Protein AF-A0A7S1RFJ1-F1 (afdb_monomer_lite)

pLDDT: mean 90.8, std 10.5, range [35.91, 98.56]

Sequence (143 aa):
ENPVRSWRAVVETLMAVDGFGGTGFSAKEVVLDLLLTPLMAGCTDLDTWCPVGPGACRGLNRLRGRPLQAVPAFHQLLSELREVFHMRREHYPEFLAEETPLGLHDVQFQLCEFDKYLRGKHGQGRLRRFVPFDASEPARREL

Organism: Alexandrium catenella (NCBI:txid2925)

Structure (mmCIF, N/CA/C/O backbone):
data_AF-A0A7S1RFJ1-F1
#
_entry.id   AF-A0A7S1RFJ1-F1
#
loop_
_atom_site.group_PDB
_atom_site.id
_atom_site.type_symbol
_atom_site.label_atom_id
_atom_site.label_alt_id
_atom_site.label_comp_id
_atom_site.label_asym_id
_atom_site.label_entity_id
_atom_site.label_seq_id
_atom_site.pdbx_PDB_ins_code
_atom_site.Cartn_x
_atom_site.Cartn_y
_atom_site.Cartn_z
_atom_site.occupancy
_atom_site.B_iso_or_equiv
_atom_site.auth_seq_id
_atom_site.auth_comp_id
_atom_site.auth_asym_id
_atom_site.auth_atom_id
_atom_site.pdbx_PDB_model_num
ATOM 1 N N . GLU A 1 1 ? -17.329 4.238 23.135 1.00 54.53 1 GLU A N 1
ATOM 2 C CA . GLU A 1 1 ? -16.370 3.261 22.575 1.00 54.53 1 GLU A CA 1
ATOM 3 C C . GLU A 1 1 ? -16.395 3.370 21.059 1.00 54.53 1 GLU A C 1
ATOM 5 O O . GLU A 1 1 ? -17.471 3.601 20.521 1.00 54.53 1 GLU A O 1
ATOM 10 N N . ASN A 1 2 ? -15.248 3.276 20.382 1.00 60.34 2 ASN A N 1
ATOM 11 C CA . ASN A 1 2 ? -15.224 3.246 18.920 1.00 60.34 2 ASN A CA 1
ATOM 12 C C . ASN A 1 2 ? -15.480 1.796 18.448 1.00 60.34 2 ASN A C 1
ATOM 14 O O . ASN A 1 2 ? -14.665 0.922 18.759 1.00 60.34 2 ASN A O 1
ATOM 18 N N . PRO A 1 3 ? -16.600 1.515 17.753 1.00 66.69 3 PRO A N 1
ATOM 19 C CA . PRO A 1 3 ? -16.977 0.155 17.376 1.00 66.69 3 PRO A CA 1
ATOM 20 C C . PRO A 1 3 ? -16.138 -0.416 16.224 1.00 66.69 3 PRO A C 1
ATOM 22 O O . PRO A 1 3 ? -16.134 -1.630 16.020 1.00 66.69 3 PRO A O 1
ATOM 25 N N . VAL A 1 4 ? -15.423 0.420 15.465 1.00 80.88 4 VAL A N 1
ATOM 26 C CA . VAL A 1 4 ? -14.680 -0.035 14.289 1.00 80.88 4 VAL A CA 1
ATOM 27 C C . VAL A 1 4 ? -13.309 -0.566 14.699 1.00 80.88 4 VAL A C 1
ATOM 29 O O . VAL A 1 4 ? -12.441 0.172 15.164 1.00 80.88 4 VAL A O 1
ATOM 32 N N . ARG A 1 5 ? -13.121 -1.877 14.525 1.00 87.88 5 ARG A N 1
ATOM 33 C CA . ARG A 1 5 ? -11.884 -2.598 14.881 1.00 87.88 5 ARG A CA 1
ATOM 34 C C . ARG A 1 5 ? -11.091 -3.115 13.684 1.00 87.88 5 ARG A C 1
ATOM 36 O O . ARG A 1 5 ? -9.917 -3.453 13.847 1.00 87.88 5 ARG A O 1
ATOM 43 N N . SER A 1 6 ? -11.731 -3.188 12.518 1.00 94.56 6 SER A N 1
ATOM 44 C CA . SER A 1 6 ? -11.147 -3.753 11.304 1.00 94.56 6 SER A CA 1
ATOM 45 C C . SER A 1 6 ? -11.282 -2.793 10.131 1.00 94.56 6 SER A C 1
ATOM 47 O O . SER A 1 6 ? -12.378 -2.548 9.630 1.00 94.56 6 SER A O 1
ATOM 49 N N . TRP A 1 7 ? -10.138 -2.308 9.671 1.00 95.50 7 TRP A N 1
ATOM 50 C CA . TRP A 1 7 ? -9.941 -1.637 8.399 1.00 95.50 7 TRP A CA 1
ATOM 51 C C . TRP A 1 7 ? -10.482 -2.477 7.242 1.00 95.50 7 TRP A C 1
ATOM 53 O O . TRP A 1 7 ? -11.278 -1.996 6.433 1.00 95.50 7 TRP A O 1
ATOM 63 N N . ARG A 1 8 ? -10.092 -3.756 7.193 1.00 96.19 8 ARG A N 1
ATOM 64 C CA . ARG A 1 8 ? -10.482 -4.668 6.118 1.00 96.19 8 ARG A CA 1
ATOM 65 C C . ARG A 1 8 ? -11.997 -4.776 6.002 1.00 96.19 8 ARG A C 1
ATOM 67 O O . ARG A 1 8 ? -12.523 -4.627 4.905 1.00 96.19 8 ARG A O 1
ATOM 74 N N . ALA A 1 9 ? -12.686 -5.002 7.120 1.00 95.75 9 ALA A N 1
ATOM 75 C CA . ALA A 1 9 ? -14.135 -5.169 7.126 1.00 95.75 9 ALA A CA 1
ATOM 76 C C . ALA A 1 9 ? -14.859 -3.920 6.601 1.00 95.75 9 ALA A C 1
ATOM 78 O O . ALA A 1 9 ? -15.837 -4.040 5.866 1.00 95.75 9 ALA A O 1
ATOM 79 N N . VAL A 1 10 ? -14.367 -2.723 6.934 1.00 96.00 10 VAL A N 1
ATOM 80 C CA . VAL A 1 10 ? -14.945 -1.455 6.459 1.00 96.00 10 VAL A CA 1
ATOM 81 C C . VAL A 1 10 ? -14.745 -1.302 4.953 1.00 96.00 10 VAL A C 1
ATOM 83 O O . VAL A 1 10 ? -15.696 -0.981 4.241 1.00 96.00 10 VAL A O 1
ATOM 86 N N . VAL A 1 11 ? -13.539 -1.589 4.451 1.00 96.50 11 VAL A N 1
ATOM 87 C CA . VAL A 1 11 ? -13.253 -1.555 3.010 1.00 96.50 11 VAL A CA 1
ATOM 88 C C . VAL A 1 11 ? -14.105 -2.580 2.261 1.00 96.50 11 VAL A C 1
ATOM 90 O O . VAL A 1 11 ? -14.746 -2.220 1.280 1.00 96.50 11 VAL A O 1
ATOM 93 N N . GLU A 1 12 ? -14.166 -3.830 2.726 1.00 96.06 12 GLU A N 1
ATOM 94 C CA . GLU A 1 12 ? -14.979 -4.891 2.111 1.00 96.06 12 GLU A CA 1
ATOM 95 C C . GLU A 1 12 ? -16.482 -4.557 2.148 1.00 96.06 12 GLU A C 1
ATOM 97 O O . GLU A 1 12 ? -17.192 -4.828 1.180 1.00 96.06 12 GLU A O 1
ATOM 102 N N . THR A 1 13 ? -16.962 -3.897 3.209 1.00 96.38 13 THR A N 1
ATOM 103 C CA . THR A 1 13 ? -18.346 -3.395 3.285 1.00 96.38 13 THR A CA 1
ATOM 104 C C . THR A 1 13 ? -18.603 -2.332 2.221 1.00 96.38 13 THR A C 1
ATOM 106 O O . THR A 1 13 ? -19.606 -2.399 1.513 1.00 96.38 13 THR A O 1
ATOM 109 N N . LEU A 1 14 ? -17.692 -1.368 2.059 1.00 96.56 14 LEU A N 1
ATOM 110 C CA . LEU A 1 14 ? -17.830 -0.331 1.038 1.00 96.56 14 LEU A CA 1
ATOM 111 C C . LEU A 1 14 ? -17.713 -0.906 -0.380 1.00 96.56 14 LEU A C 1
ATOM 113 O O . LEU A 1 14 ? -18.419 -0.462 -1.276 1.00 96.56 14 LEU A O 1
ATOM 117 N N . MET A 1 15 ? -16.892 -1.937 -0.586 1.00 96.19 15 MET A N 1
ATOM 118 C CA . MET A 1 15 ? -16.790 -2.650 -1.865 1.00 96.19 15 MET A CA 1
ATOM 119 C C . MET A 1 15 ? -18.104 -3.323 -2.296 1.00 96.19 15 MET A C 1
ATOM 121 O O . MET A 1 15 ? -18.274 -3.590 -3.484 1.00 96.19 15 MET A O 1
ATOM 125 N N . ALA A 1 16 ? -19.033 -3.589 -1.373 1.00 96.31 16 ALA A N 1
ATOM 126 C CA . ALA A 1 16 ? -20.358 -4.109 -1.712 1.00 96.31 16 ALA A CA 1
ATOM 127 C C . ALA A 1 16 ? -21.299 -3.037 -2.303 1.00 96.31 16 ALA A C 1
ATOM 129 O O . ALA A 1 16 ? -22.350 -3.379 -2.843 1.00 96.31 16 ALA A O 1
ATOM 130 N N . VAL A 1 17 ? -20.936 -1.753 -2.214 1.00 96.44 17 VAL A N 1
ATOM 131 C CA . VAL A 1 17 ? -21.673 -0.644 -2.830 1.00 96.44 17 VAL A CA 1
ATOM 132 C C . VAL A 1 17 ? -21.292 -0.532 -4.307 1.00 96.44 17 VAL A C 1
ATOM 134 O O . VAL A 1 17 ? -20.114 -0.606 -4.672 1.00 96.44 17 VAL A O 1
ATOM 137 N N . ASP A 1 18 ? -22.290 -0.332 -5.170 1.00 95.38 18 ASP A N 1
ATOM 138 C CA . ASP A 1 18 ? -22.058 -0.177 -6.606 1.00 95.38 18 ASP A CA 1
ATOM 139 C C . ASP A 1 18 ? -21.108 0.999 -6.898 1.00 95.38 18 ASP A C 1
ATOM 141 O O . ASP A 1 18 ? -21.150 2.044 -6.248 1.00 95.38 18 ASP A O 1
ATOM 145 N N . GLY A 1 19 ? -20.190 0.796 -7.843 1.00 91.62 19 GLY A N 1
ATOM 146 C CA . GLY A 1 19 ? -19.092 1.725 -8.135 1.00 91.62 19 GLY A CA 1
ATOM 147 C C . GLY A 1 19 ? -17.851 1.613 -7.232 1.00 91.62 19 GLY A C 1
ATOM 148 O O . GLY A 1 19 ? -16.806 2.163 -7.587 1.00 91.62 19 GLY A O 1
ATOM 149 N N . PHE A 1 20 ? -17.898 0.863 -6.122 1.00 94.06 20 PHE A N 1
ATOM 150 C CA . PHE A 1 20 ? -16.771 0.730 -5.179 1.00 94.06 20 PHE A CA 1
ATOM 151 C C . PHE A 1 20 ? -16.100 -0.655 -5.159 1.00 94.06 20 PHE A C 1
ATOM 153 O O . PHE A 1 20 ? -14.979 -0.773 -4.658 1.00 94.06 20 PHE A O 1
ATOM 160 N N . GLY A 1 21 ? -16.731 -1.684 -5.736 1.00 88.12 21 GLY A N 1
ATOM 161 C CA . GLY A 1 21 ? -16.240 -3.069 -5.708 1.00 88.12 21 GLY A CA 1
ATOM 162 C C . GLY A 1 21 ? -14.916 -3.297 -6.441 1.00 88.12 21 GLY A C 1
ATOM 163 O O . GLY A 1 21 ? -13.930 -3.660 -5.809 1.00 88.12 21 GLY A O 1
ATOM 164 N N . GLY A 1 22 ? -14.877 -3.044 -7.756 1.00 87.06 22 GLY A N 1
ATOM 165 C CA . GLY A 1 22 ? -13.709 -3.137 -8.657 1.00 87.06 22 GLY A CA 1
ATOM 166 C C . GLY A 1 22 ? -12.469 -3.888 -8.133 1.00 87.06 22 GLY A C 1
ATOM 167 O O . GLY A 1 22 ? -12.523 -5.066 -7.796 1.00 87.06 22 GLY A O 1
ATOM 168 N N . THR A 1 23 ? -11.320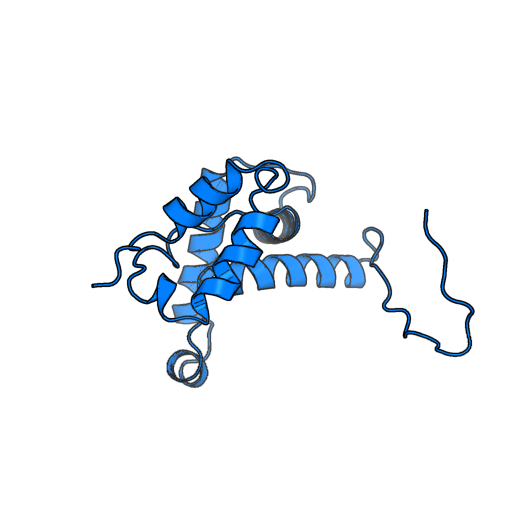 -3.206 -8.080 1.00 86.81 23 THR A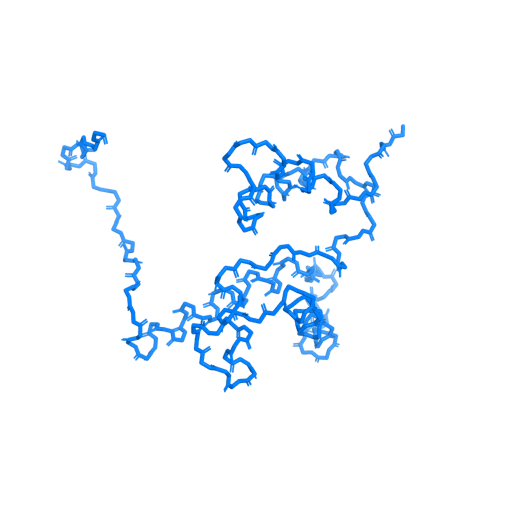 N 1
ATOM 169 C CA . THR A 1 23 ? -10.095 -3.732 -7.439 1.00 86.81 23 THR A CA 1
ATOM 170 C C . THR A 1 23 ? -10.011 -3.369 -5.949 1.00 86.81 23 THR A C 1
ATOM 172 O O . THR A 1 23 ? -8.920 -3.384 -5.381 1.00 86.81 23 THR A O 1
ATOM 175 N N . GLY A 1 24 ? -11.107 -2.891 -5.352 1.00 91.25 24 GLY A N 1
ATOM 176 C CA . GLY A 1 24 ? -11.126 -2.258 -4.031 1.00 91.25 24 GLY A CA 1
ATOM 177 C C . GLY A 1 24 ? -10.391 -0.915 -3.940 1.00 91.25 24 GLY A C 1
ATOM 178 O O . GLY A 1 24 ? -10.267 -0.380 -2.846 1.00 91.25 24 GLY A O 1
ATOM 179 N N . PHE A 1 25 ? -9.896 -0.354 -5.055 1.00 91.81 25 PHE A N 1
ATOM 180 C CA . PHE A 1 25 ? -9.126 0.899 -5.047 1.00 91.81 25 PHE A CA 1
ATOM 181 C C . PHE A 1 25 ? -9.958 2.070 -4.514 1.00 91.81 25 PHE A C 1
ATOM 183 O O . PHE A 1 25 ? -9.582 2.653 -3.507 1.00 91.81 25 PHE A O 1
ATOM 190 N N . SER A 1 26 ? -11.106 2.366 -5.130 1.00 94.12 26 SER A N 1
ATOM 191 C CA . SER A 1 26 ? -11.956 3.490 -4.713 1.00 94.12 26 SER A CA 1
ATOM 192 C C . SER A 1 26 ? -12.428 3.347 -3.267 1.00 94.12 26 SER A C 1
ATOM 194 O O . SER A 1 26 ? -12.384 4.311 -2.512 1.00 94.12 26 SER A O 1
ATOM 196 N N . ALA A 1 27 ? -12.827 2.134 -2.864 1.00 96.19 27 ALA A N 1
ATOM 197 C CA . ALA A 1 27 ? -13.225 1.858 -1.488 1.00 96.19 27 ALA A CA 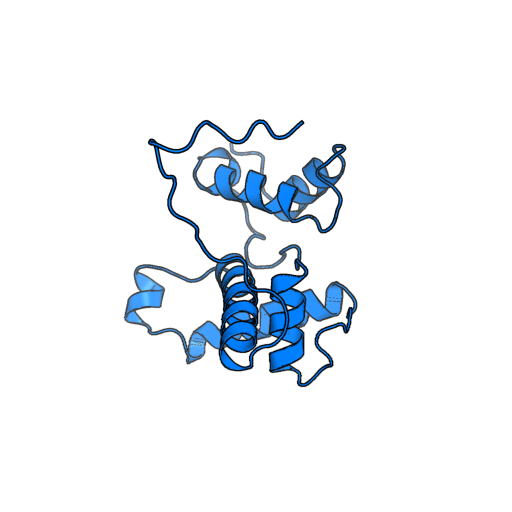1
ATOM 198 C C . ALA A 1 27 ? -12.076 2.134 -0.508 1.00 96.19 27 ALA A C 1
ATOM 200 O O . ALA A 1 27 ? -12.256 2.843 0.475 1.00 96.19 27 ALA A O 1
ATOM 201 N N . LYS A 1 28 ? -10.872 1.633 -0.806 1.00 95.06 28 LYS A N 1
ATOM 202 C CA . LYS A 1 28 ? -9.671 1.860 0.002 1.00 95.06 28 LYS A CA 1
ATOM 203 C C . LYS A 1 28 ? -9.354 3.350 0.153 1.00 95.06 28 LYS A C 1
ATOM 205 O O . LYS A 1 28 ? -9.084 3.769 1.267 1.00 95.06 28 LYS A O 1
ATOM 210 N N . GLU A 1 29 ? -9.383 4.137 -0.926 1.00 95.06 29 GLU A N 1
ATOM 211 C CA . GLU A 1 29 ? -9.089 5.581 -0.856 1.00 95.06 29 GLU A CA 1
ATOM 212 C C . GLU A 1 29 ? -10.091 6.320 0.046 1.00 95.06 29 GLU A C 1
ATOM 214 O O . GLU A 1 29 ? -9.676 7.076 0.915 1.00 95.06 29 GLU A O 1
ATOM 219 N N . VAL A 1 30 ? -11.392 6.021 -0.064 1.00 95.88 30 VAL A N 1
ATOM 220 C CA . VAL A 1 30 ? -12.406 6.615 0.828 1.00 95.88 30 VAL A CA 1
ATOM 221 C C . VAL A 1 30 ? -12.146 6.255 2.288 1.00 95.88 30 VAL A C 1
ATOM 223 O O . VAL A 1 30 ? -12.213 7.114 3.162 1.00 95.88 30 VAL A O 1
ATOM 226 N N . VAL A 1 31 ? -11.849 4.987 2.581 1.00 95.38 31 VAL A N 1
ATOM 227 C CA . VAL A 1 31 ? -11.619 4.561 3.968 1.00 95.38 31 VAL A CA 1
ATOM 228 C C . VAL A 1 31 ? -10.285 5.108 4.500 1.00 95.38 31 VAL A C 1
ATOM 230 O O . VAL A 1 31 ? -10.191 5.379 5.695 1.00 95.38 31 VAL A O 1
ATOM 233 N N . LEU A 1 32 ? -9.277 5.342 3.646 1.00 95.00 32 LEU A N 1
ATOM 234 C CA . LEU A 1 32 ? -8.015 5.980 4.048 1.00 95.00 32 LEU A CA 1
ATOM 235 C C . LEU A 1 32 ? -8.270 7.396 4.575 1.00 95.00 32 LEU A C 1
ATOM 237 O O . LEU A 1 32 ? -7.728 7.747 5.619 1.00 95.00 32 LEU A O 1
ATOM 241 N N . ASP A 1 33 ? -9.154 8.166 3.936 1.00 95.69 33 ASP A N 1
ATOM 242 C CA . ASP A 1 33 ? -9.544 9.490 4.439 1.00 95.69 33 ASP A CA 1
ATOM 243 C C . ASP A 1 33 ? -10.215 9.402 5.821 1.00 95.69 33 ASP A C 1
ATOM 245 O O . ASP A 1 33 ? -10.019 10.270 6.674 1.00 95.69 33 ASP A O 1
ATOM 249 N N . LEU A 1 34 ? -10.948 8.317 6.105 1.00 93.75 34 LEU A N 1
ATOM 250 C CA . LEU A 1 34 ? -11.541 8.096 7.429 1.00 93.75 34 LEU A CA 1
ATOM 251 C C . LEU A 1 34 ? -10.487 7.871 8.525 1.00 93.75 34 LEU A C 1
ATOM 253 O O . LEU A 1 34 ? -10.794 8.133 9.692 1.00 93.75 34 LEU A O 1
ATOM 257 N N . LEU A 1 35 ? -9.260 7.441 8.189 1.00 91.88 35 LEU A N 1
ATOM 258 C CA . LEU A 1 35 ? -8.145 7.335 9.148 1.00 91.88 35 LEU A CA 1
ATOM 259 C C . LEU A 1 35 ? -7.713 8.692 9.701 1.00 91.88 35 LEU A C 1
ATOM 261 O O . LEU A 1 35 ? -7.167 8.754 10.799 1.00 91.88 35 LEU A O 1
ATOM 265 N N . LEU A 1 36 ? -8.004 9.779 8.983 1.00 91.62 36 LEU A N 1
ATOM 266 C CA . LEU A 1 36 ? -7.758 11.148 9.440 1.00 91.62 36 LEU A CA 1
ATOM 267 C C . LEU A 1 36 ? -8.812 11.627 10.451 1.00 91.62 36 LEU A C 1
ATOM 269 O O . LEU A 1 36 ? -8.772 12.768 10.909 1.00 91.62 36 LEU A O 1
ATOM 273 N N . THR A 1 37 ? -9.766 10.765 10.807 1.00 92.69 37 THR A N 1
ATOM 274 C CA . THR A 1 37 ? -10.837 11.055 11.758 1.00 92.69 37 THR A CA 1
ATOM 275 C C . THR A 1 37 ? -10.803 10.076 12.937 1.00 92.69 37 THR A C 1
ATOM 277 O O . THR A 1 37 ? -10.309 8.952 12.809 1.00 92.69 37 THR A O 1
ATOM 280 N N . PRO A 1 38 ? -11.414 10.419 14.086 1.00 92.31 38 PRO A N 1
ATOM 281 C CA . PRO A 1 38 ? -11.515 9.496 15.216 1.00 92.31 38 PRO A CA 1
ATOM 282 C C . PRO A 1 38 ? -12.287 8.198 14.925 1.00 92.31 38 PRO A C 1
ATOM 284 O O . PRO A 1 38 ? -12.231 7.281 15.743 1.00 92.31 38 PRO A O 1
ATOM 287 N N . LEU A 1 39 ? -13.001 8.098 13.791 1.00 90.88 39 LEU A N 1
ATOM 288 C CA . LEU A 1 39 ? -13.839 6.948 13.429 1.00 90.88 39 LEU A CA 1
ATOM 289 C C . LEU A 1 39 ? -13.047 5.651 13.276 1.00 90.88 39 LEU A C 1
ATOM 291 O O . LEU A 1 39 ? -13.587 4.586 13.553 1.00 90.88 39 LEU A O 1
ATOM 295 N N . MET A 1 40 ? -11.767 5.725 12.914 1.00 91.94 40 MET A N 1
ATOM 296 C CA . MET A 1 40 ? -10.936 4.539 12.687 1.00 91.94 40 MET A CA 1
ATOM 297 C C . MET A 1 40 ? -9.859 4.326 13.758 1.00 91.94 40 MET A C 1
ATOM 299 O O . MET A 1 40 ? -9.065 3.394 13.645 1.00 91.94 40 MET A O 1
ATOM 303 N N . ALA A 1 41 ? -9.854 5.130 14.828 1.00 89.81 41 ALA A N 1
ATOM 304 C CA . ALA A 1 41 ? -8.822 5.101 15.872 1.00 89.81 41 ALA A CA 1
ATOM 305 C C . ALA A 1 41 ? -8.659 3.736 16.577 1.00 89.81 41 ALA A C 1
ATOM 307 O O . ALA A 1 41 ? -7.639 3.486 17.209 1.00 89.81 41 ALA A O 1
ATOM 308 N N . GLY A 1 42 ? -9.665 2.857 16.493 1.00 89.25 42 GLY A N 1
ATOM 309 C CA . GLY A 1 42 ? -9.645 1.514 17.078 1.00 89.25 42 GLY A CA 1
ATOM 310 C C . GLY A 1 42 ? -9.164 0.391 16.151 1.00 89.25 42 GLY A C 1
ATOM 311 O O . GLY A 1 42 ? -9.227 -0.769 16.569 1.00 89.25 42 GLY A O 1
ATOM 312 N N . CYS A 1 43 ? -8.740 0.690 14.917 1.00 92.94 43 CYS A N 1
ATOM 313 C CA . CYS A 1 43 ? -8.356 -0.327 13.934 1.00 92.94 43 CYS A CA 1
ATOM 314 C C . CYS A 1 43 ? -7.060 -1.054 14.304 1.00 92.94 43 CYS A C 1
ATOM 316 O O . CYS A 1 43 ? -6.105 -0.450 14.780 1.00 92.94 43 CYS A O 1
ATOM 318 N N . THR A 1 44 ? -7.026 -2.364 14.053 1.00 92.00 44 THR A N 1
ATOM 319 C CA . THR A 1 44 ? -5.928 -3.251 14.496 1.00 92.00 44 THR A CA 1
ATOM 320 C C . THR A 1 44 ? -5.221 -3.990 13.360 1.00 92.00 44 THR A C 1
ATOM 322 O O . THR A 1 44 ? -4.177 -4.601 13.565 1.00 92.00 44 THR A O 1
ATOM 325 N N . ASP A 1 45 ? -5.771 -3.929 12.152 1.00 94.38 45 ASP A N 1
ATOM 326 C CA . ASP A 1 45 ? -5.399 -4.740 10.991 1.00 94.38 45 ASP A CA 1
ATOM 327 C C . ASP A 1 45 ? -4.870 -3.911 9.805 1.00 94.38 45 ASP A C 1
ATOM 329 O O . ASP A 1 45 ? -4.616 -4.490 8.745 1.00 94.38 45 ASP A O 1
ATOM 333 N N . LEU A 1 46 ? -4.649 -2.599 9.987 1.00 94.12 46 LEU A N 1
ATOM 334 C CA . LEU A 1 46 ? -4.142 -1.664 8.963 1.00 94.12 46 LEU A CA 1
ATOM 335 C C . LEU A 1 46 ? -2.895 -2.199 8.245 1.00 94.12 46 LEU A C 1
ATOM 337 O O . LEU A 1 46 ? -2.810 -2.202 7.021 1.00 94.12 46 LEU A O 1
ATOM 341 N N . ASP A 1 47 ? -1.957 -2.755 9.009 1.00 95.94 47 ASP A N 1
ATOM 342 C CA . ASP A 1 47 ? -0.685 -3.253 8.484 1.00 95.94 47 ASP A CA 1
ATOM 343 C C . ASP A 1 47 ? -0.704 -4.733 8.071 1.0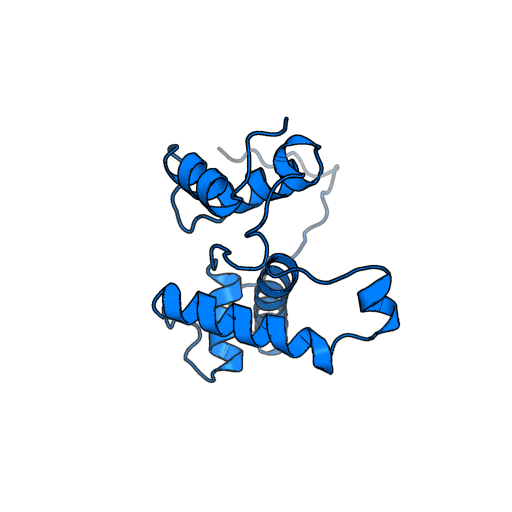0 95.94 47 ASP A C 1
ATOM 345 O O . ASP A 1 47 ? 0.338 -5.341 7.807 1.00 95.94 47 ASP A O 1
ATOM 349 N N . THR A 1 48 ? -1.888 -5.345 8.013 1.00 96.19 48 THR A N 1
ATOM 350 C CA . THR A 1 48 ? -2.045 -6.775 7.699 1.00 96.19 48 THR A CA 1
ATOM 351 C C . THR A 1 48 ? -2.771 -7.029 6.384 1.00 96.19 48 THR A C 1
ATOM 353 O O . THR A 1 48 ? -2.596 -8.098 5.789 1.00 96.19 48 THR A O 1
ATOM 356 N N . TRP A 1 49 ? -3.560 -6.061 5.910 1.00 96.81 49 TRP A N 1
ATOM 357 C CA . TRP A 1 49 ? -4.389 -6.212 4.722 1.00 96.81 49 TRP A CA 1
ATOM 358 C C . TRP A 1 49 ? -4.512 -4.908 3.932 1.00 96.81 49 TRP A C 1
ATOM 360 O O . TRP A 1 49 ? -4.819 -3.853 4.474 1.00 96.81 49 TRP A O 1
ATOM 370 N N . CYS A 1 50 ? -4.327 -4.995 2.615 1.00 95.62 50 CYS A N 1
ATOM 371 C CA . CYS A 1 50 ? -4.498 -3.875 1.697 1.00 95.62 50 CYS A CA 1
ATOM 372 C C . CYS A 1 50 ? -4.932 -4.397 0.316 1.00 95.62 50 CYS A C 1
ATOM 374 O O . CYS A 1 50 ? -4.321 -5.354 -0.177 1.00 95.62 50 CYS A O 1
ATOM 376 N N . PRO A 1 51 ? -5.940 -3.795 -0.345 1.00 94.81 51 PRO A N 1
ATOM 377 C CA . PRO A 1 51 ? -6.233 -4.082 -1.743 1.00 94.81 51 PRO A CA 1
ATOM 378 C C . PRO A 1 51 ? -5.025 -3.746 -2.617 1.00 94.81 51 PRO A C 1
ATOM 380 O O . PRO A 1 51 ? -4.503 -2.629 -2.591 1.00 94.81 51 PRO A O 1
ATOM 383 N N . VAL A 1 52 ? -4.584 -4.704 -3.429 1.00 95.38 52 VAL A N 1
ATOM 384 C CA . VAL A 1 52 ? -3.440 -4.503 -4.321 1.00 95.38 52 VAL A CA 1
ATOM 385 C C . VAL A 1 52 ? -3.948 -4.079 -5.692 1.00 95.38 52 VAL A C 1
ATOM 387 O O . VAL A 1 52 ? -4.331 -4.899 -6.523 1.00 95.38 52 VAL A O 1
ATOM 390 N N . GLY A 1 53 ? -3.951 -2.767 -5.927 1.00 92.75 53 GLY A N 1
ATOM 391 C CA . GLY A 1 53 ? -4.323 -2.195 -7.218 1.00 92.75 53 GLY A CA 1
ATOM 392 C C . GLY A 1 53 ? -3.322 -2.528 -8.341 1.00 92.75 53 GLY A C 1
ATOM 393 O O . GLY A 1 53 ? -2.183 -2.937 -8.087 1.00 92.75 53 GLY A O 1
ATOM 394 N N . PRO A 1 54 ? -3.688 -2.273 -9.611 1.00 93.75 54 PRO A N 1
ATOM 395 C CA . PRO A 1 54 ? -2.885 -2.658 -10.775 1.00 93.75 54 PRO A CA 1
ATOM 396 C C . PRO A 1 54 ? -1.502 -1.987 -10.813 1.00 93.75 54 PRO A C 1
ATOM 398 O O . PRO A 1 54 ? -0.560 -2.537 -11.376 1.00 93.75 54 PRO A O 1
ATOM 401 N N . GLY A 1 55 ? -1.360 -0.797 -10.217 1.00 94.50 55 GLY A N 1
ATOM 402 C CA . GLY A 1 55 ? -0.071 -0.120 -10.052 1.00 94.50 55 GLY A CA 1
ATOM 403 C C . GLY A 1 55 ? 0.898 -0.889 -9.164 1.00 94.50 55 GLY A C 1
ATOM 404 O O . GLY A 1 55 ? 1.991 -1.231 -9.607 1.00 94.50 55 GLY A O 1
ATOM 405 N N . ALA A 1 56 ? 0.472 -1.214 -7.945 1.00 96.94 56 ALA A N 1
ATOM 406 C CA . ALA A 1 56 ? 1.290 -1.979 -7.011 1.00 96.94 56 ALA A CA 1
ATOM 407 C C . ALA A 1 56 ? 1.559 -3.404 -7.502 1.00 96.94 56 ALA A C 1
ATOM 409 O O . ALA A 1 56 ? 2.682 -3.879 -7.366 1.00 96.94 56 ALA A O 1
ATOM 410 N N . CYS A 1 57 ? 0.584 -4.052 -8.153 1.00 97.69 57 CYS A N 1
ATOM 411 C CA . CYS A 1 57 ? 0.788 -5.355 -8.790 1.00 97.69 57 CYS A CA 1
ATOM 412 C C . CYS A 1 57 ? 1.956 -5.322 -9.789 1.00 97.69 57 CYS A C 1
ATOM 414 O O . CYS A 1 57 ? 2.818 -6.197 -9.765 1.00 97.69 57 CYS A O 1
ATOM 416 N N . ARG A 1 58 ? 2.042 -4.286 -10.635 1.00 97.38 58 ARG A N 1
ATOM 417 C CA . ARG A 1 58 ? 3.182 -4.121 -11.550 1.00 97.38 58 ARG A CA 1
ATOM 418 C C . ARG A 1 58 ? 4.487 -3.845 -10.811 1.00 97.38 58 ARG A C 1
ATOM 420 O O . ARG A 1 58 ? 5.509 -4.404 -11.194 1.00 97.38 58 ARG A O 1
ATOM 427 N N . GLY A 1 59 ? 4.454 -3.034 -9.753 1.00 98.00 59 GLY A N 1
ATOM 428 C CA . GLY A 1 59 ? 5.611 -2.814 -8.880 1.00 98.00 59 GLY A CA 1
ATOM 429 C C . GLY A 1 59 ? 6.163 -4.127 -8.316 1.00 98.00 59 GLY A C 1
ATOM 430 O O . GLY A 1 59 ? 7.353 -4.402 -8.449 1.00 98.00 59 GLY A O 1
ATOM 431 N N . LEU A 1 60 ? 5.288 -4.991 -7.792 1.00 98.50 60 LEU A N 1
ATOM 432 C CA . LEU A 1 60 ? 5.652 -6.326 -7.307 1.00 98.50 60 LEU A CA 1
ATOM 433 C C . LEU A 1 60 ? 6.170 -7.229 -8.431 1.00 98.50 60 LEU A C 1
ATOM 435 O O . LEU A 1 60 ? 7.195 -7.886 -8.261 1.00 98.50 60 LEU A O 1
ATOM 439 N N . ASN A 1 61 ? 5.535 -7.216 -9.607 1.00 98.44 61 ASN A N 1
ATOM 440 C CA . ASN A 1 61 ? 6.021 -7.966 -10.767 1.00 98.44 61 ASN A CA 1
ATOM 441 C C . ASN A 1 61 ? 7.459 -7.572 -11.133 1.00 98.44 61 ASN A C 1
ATOM 443 O O . ASN A 1 61 ? 8.267 -8.454 -11.410 1.00 98.44 61 ASN A O 1
ATOM 447 N N . ARG A 1 62 ? 7.816 -6.283 -11.059 1.00 97.62 62 ARG A N 1
ATOM 448 C CA . ARG A 1 62 ? 9.194 -5.823 -11.296 1.00 97.62 62 ARG A CA 1
ATOM 449 C C . ARG A 1 62 ? 10.172 -6.369 -10.264 1.00 97.62 62 ARG A C 1
ATOM 451 O O . ARG A 1 62 ? 11.203 -6.905 -10.656 1.00 97.62 62 ARG A O 1
ATOM 458 N N . LEU A 1 63 ? 9.837 -6.276 -8.976 1.00 97.69 63 LEU A N 1
ATOM 459 C CA . LEU A 1 63 ? 10.684 -6.803 -7.899 1.00 97.69 63 LEU A CA 1
ATOM 460 C C . LEU A 1 63 ? 10.891 -8.319 -8.010 1.00 97.69 63 LEU A C 1
ATOM 462 O O . LEU A 1 63 ? 11.945 -8.830 -7.647 1.00 97.69 63 LEU A O 1
ATOM 466 N N . ARG A 1 64 ? 9.899 -9.039 -8.539 1.00 98.00 64 ARG A N 1
ATOM 467 C CA . ARG A 1 64 ? 9.927 -10.499 -8.704 1.00 98.00 64 ARG A CA 1
ATOM 468 C C . ARG A 1 64 ? 10.390 -10.969 -10.084 1.00 98.00 64 ARG A C 1
ATOM 470 O O . ARG A 1 64 ? 10.336 -12.166 -10.347 1.00 98.00 64 ARG A O 1
ATOM 477 N N . GLY A 1 65 ? 10.797 -10.063 -10.975 1.00 97.12 65 GLY A N 1
ATOM 478 C CA . GLY A 1 65 ? 11.232 -10.414 -12.333 1.00 97.12 65 GLY A CA 1
ATOM 479 C C . GLY A 1 65 ? 10.133 -11.024 -13.216 1.00 97.12 65 GLY A C 1
ATOM 480 O O . GLY A 1 65 ? 10.431 -11.786 -14.133 1.00 97.12 65 GLY A O 1
ATOM 481 N N . ARG A 1 66 ? 8.857 -10.723 -12.946 1.00 97.69 66 ARG A N 1
ATOM 482 C CA . ARG A 1 66 ? 7.702 -11.209 -13.719 1.00 97.69 66 ARG A CA 1
ATOM 483 C C . ARG A 1 66 ? 7.363 -10.273 -14.884 1.00 97.69 66 ARG A C 1
ATOM 485 O O . ARG A 1 66 ? 7.636 -9.072 -14.805 1.00 97.69 66 ARG A O 1
ATOM 492 N N . PRO A 1 67 ? 6.676 -10.773 -15.931 1.00 96.75 67 PRO A N 1
ATOM 493 C CA . PRO A 1 67 ? 6.032 -9.911 -16.920 1.00 96.75 67 PRO A CA 1
ATOM 494 C C . PRO A 1 67 ? 5.119 -8.878 -16.246 1.00 96.75 67 PRO A C 1
ATOM 496 O O . PRO A 1 67 ? 4.395 -9.208 -15.307 1.00 96.75 67 PRO A O 1
ATOM 499 N N . LEU A 1 68 ? 5.112 -7.632 -16.731 1.00 94.50 68 LEU A N 1
ATOM 500 C CA . LEU A 1 68 ? 4.349 -6.544 -16.097 1.00 94.50 68 LEU A CA 1
ATOM 501 C C . LEU A 1 68 ? 2.846 -6.843 -16.031 1.00 94.50 68 LEU A C 1
ATOM 503 O O . LEU A 1 68 ? 2.199 -6.530 -15.039 1.00 94.50 68 LEU A O 1
ATOM 507 N N . GLN A 1 69 ? 2.311 -7.472 -17.071 1.00 95.06 69 GLN A N 1
ATOM 508 C CA . GLN A 1 69 ? 0.911 -7.857 -17.219 1.00 95.06 69 GLN A CA 1
ATOM 509 C C . GLN A 1 69 ? 0.528 -9.133 -16.459 1.00 95.06 69 GLN A C 1
ATOM 511 O O . GLN A 1 69 ? -0.620 -9.558 -16.551 1.00 95.06 69 GLN A O 1
ATOM 516 N N . ALA A 1 70 ? 1.462 -9.770 -15.745 1.00 97.31 70 ALA A N 1
ATOM 517 C CA . ALA A 1 70 ? 1.120 -10.907 -14.903 1.00 97.31 70 ALA A CA 1
ATOM 518 C C . ALA A 1 70 ? 0.112 -10.474 -13.829 1.00 97.31 70 ALA A C 1
ATOM 520 O O . ALA A 1 70 ? 0.250 -9.403 -13.234 1.00 97.31 70 ALA A O 1
ATOM 521 N N . VAL A 1 71 ? -0.874 -11.332 -13.566 1.00 96.19 71 VAL A N 1
ATOM 522 C CA . VAL A 1 71 ? -1.909 -11.112 -12.548 1.00 96.19 71 VAL A CA 1
ATOM 523 C C . VAL A 1 71 ? -1.830 -12.250 -11.526 1.00 96.19 71 VAL A C 1
ATOM 525 O O . VAL A 1 71 ? -2.592 -13.213 -11.624 1.00 96.19 71 VAL A O 1
ATOM 528 N N . PRO A 1 72 ? -0.865 -12.213 -10.585 1.00 97.56 72 PRO A N 1
ATOM 529 C CA . PRO A 1 72 ? -0.792 -13.208 -9.525 1.00 97.56 72 PRO A CA 1
ATOM 530 C C . PRO A 1 72 ? -2.053 -13.189 -8.656 1.00 97.56 72 PRO A C 1
ATOM 532 O O . PRO A 1 72 ? -2.775 -12.191 -8.589 1.00 97.56 72 PRO A O 1
ATOM 535 N N . ALA A 1 73 ? -2.301 -14.290 -7.949 1.00 97.31 73 ALA A N 1
ATOM 536 C CA . ALA A 1 73 ? -3.419 -14.369 -7.021 1.00 97.31 73 ALA A CA 1
ATOM 537 C C . ALA A 1 73 ? -3.283 -13.331 -5.891 1.00 97.31 73 ALA A C 1
ATOM 539 O O . ALA A 1 73 ? -2.180 -13.029 -5.434 1.00 97.31 73 ALA A O 1
ATOM 540 N N . PHE A 1 74 ? -4.411 -12.820 -5.388 1.00 96.00 74 PHE A N 1
ATOM 541 C CA . PHE A 1 74 ? -4.416 -11.776 -4.356 1.00 96.00 74 PHE A CA 1
ATOM 542 C C . PHE A 1 74 ? -3.609 -12.151 -3.103 1.00 96.00 74 PHE A C 1
ATOM 544 O O . PHE A 1 74 ? -2.849 -11.330 -2.603 1.00 96.00 74 PHE A O 1
ATOM 551 N N . HIS A 1 75 ? -3.721 -13.394 -2.620 1.00 97.44 75 HIS A N 1
ATOM 552 C CA . HIS A 1 75 ? -2.977 -13.846 -1.438 1.00 97.44 75 HIS A CA 1
ATOM 553 C C . HIS A 1 75 ? -1.457 -13.770 -1.646 1.00 97.44 75 HIS A C 1
ATOM 555 O O . HIS A 1 75 ? -0.725 -13.405 -0.729 1.00 97.44 75 HIS A O 1
ATOM 561 N N . GLN A 1 76 ? -0.995 -14.062 -2.863 1.00 98.44 76 GLN A N 1
ATOM 562 C CA . GLN A 1 76 ? 0.406 -13.955 -3.233 1.00 98.44 76 GLN A CA 1
ATOM 563 C C . GLN A 1 76 ? 0.836 -12.484 -3.272 1.00 98.44 76 GLN A C 1
ATOM 565 O O . GLN A 1 76 ? 1.837 -12.128 -2.659 1.00 98.44 76 GLN A O 1
ATOM 570 N N . LEU A 1 77 ? 0.054 -11.612 -3.918 1.00 98.19 77 LEU A N 1
ATOM 571 C CA . LEU A 1 77 ? 0.333 -10.172 -3.950 1.00 98.19 77 LEU A CA 1
ATOM 572 C C . LEU A 1 77 ? 0.380 -9.558 -2.544 1.00 98.19 77 LEU A C 1
ATOM 574 O O . LEU A 1 77 ? 1.268 -8.760 -2.256 1.00 98.19 77 LEU A O 1
ATOM 578 N N . LEU A 1 78 ? -0.547 -9.941 -1.663 1.00 98.06 78 LEU A N 1
ATOM 579 C CA . LEU A 1 78 ? -0.582 -9.464 -0.283 1.00 98.06 78 LEU A CA 1
ATOM 580 C C . LEU A 1 78 ? 0.614 -9.979 0.530 1.00 98.06 78 LEU A C 1
ATOM 582 O O . LEU A 1 78 ? 1.192 -9.210 1.295 1.00 98.06 78 LEU A O 1
ATOM 586 N N . SER A 1 79 ? 1.008 -11.247 0.354 1.00 98.50 79 SER A N 1
ATOM 587 C CA . SER A 1 79 ? 2.222 -11.795 0.978 1.00 98.50 79 SER A CA 1
ATOM 588 C C . SER A 1 79 ? 3.454 -11.008 0.550 1.00 98.50 79 SER A C 1
ATOM 590 O O . SER A 1 79 ? 4.204 -10.519 1.388 1.00 98.50 79 SER A O 1
ATOM 592 N N . GLU A 1 80 ? 3.620 -10.796 -0.754 1.00 98.56 80 GLU A N 1
ATOM 593 C CA . GLU A 1 80 ? 4.783 -10.098 -1.296 1.00 98.56 80 GLU A CA 1
ATOM 594 C C . GLU A 1 80 ? 4.817 -8.621 -0.893 1.00 98.56 80 GLU A C 1
ATOM 596 O O . GLU A 1 80 ? 5.888 -8.094 -0.601 1.00 98.56 80 GLU A O 1
ATOM 601 N N . LEU A 1 81 ? 3.660 -7.955 -0.829 1.00 98.50 81 LEU A N 1
ATOM 602 C CA . LEU A 1 81 ? 3.548 -6.600 -0.293 1.00 98.50 81 LEU A CA 1
ATOM 603 C C . LEU A 1 81 ? 4.002 -6.548 1.173 1.00 98.50 81 LEU A C 1
ATOM 605 O O . LEU A 1 81 ? 4.757 -5.654 1.550 1.00 98.50 81 LEU A O 1
ATOM 609 N N . ARG A 1 82 ? 3.569 -7.512 1.992 1.00 98.44 82 ARG A N 1
ATOM 610 C CA . ARG A 1 82 ? 3.967 -7.606 3.402 1.00 98.44 82 ARG A CA 1
ATOM 611 C C . ARG A 1 82 ? 5.453 -7.904 3.560 1.00 98.44 82 ARG A C 1
ATOM 613 O O . ARG A 1 82 ? 6.076 -7.345 4.452 1.00 98.44 82 ARG A O 1
ATOM 620 N N . GLU A 1 83 ? 6.033 -8.728 2.693 1.00 98.19 83 GLU A N 1
ATOM 621 C CA . GLU A 1 83 ? 7.479 -8.968 2.668 1.00 98.19 83 GLU A CA 1
ATOM 622 C C . GLU A 1 83 ? 8.248 -7.660 2.441 1.00 98.19 83 GLU A C 1
ATOM 624 O O . GLU A 1 83 ? 9.098 -7.311 3.259 1.00 98.19 83 GLU A O 1
ATOM 629 N N . VAL A 1 84 ? 7.884 -6.877 1.416 1.00 97.81 84 VAL A N 1
ATOM 630 C CA . VAL A 1 84 ? 8.495 -5.556 1.164 1.00 97.81 84 VAL A CA 1
ATOM 631 C C . VAL A 1 84 ? 8.275 -4.614 2.351 1.00 97.81 84 VAL A C 1
ATOM 633 O O . VAL A 1 84 ? 9.193 -3.918 2.778 1.00 97.81 84 VAL A O 1
ATOM 636 N N . PHE A 1 85 ? 7.077 -4.620 2.934 1.00 97.81 85 PHE A N 1
ATOM 637 C CA . PHE A 1 85 ? 6.781 -3.840 4.128 1.00 97.81 85 PHE A CA 1
ATOM 638 C C . PHE A 1 85 ? 7.664 -4.229 5.315 1.00 97.81 85 PHE A C 1
ATOM 640 O O . PHE A 1 85 ? 8.138 -3.348 6.028 1.00 97.81 85 PHE A O 1
ATOM 647 N N . HIS A 1 86 ? 7.935 -5.513 5.540 1.00 97.00 86 HIS A N 1
ATOM 648 C CA . HIS A 1 86 ? 8.809 -5.962 6.624 1.00 97.00 86 HIS A CA 1
ATOM 649 C C . HIS A 1 86 ? 10.273 -5.556 6.417 1.00 97.00 86 HIS A C 1
ATOM 651 O O . HIS A 1 86 ? 10.934 -5.223 7.403 1.00 97.00 86 HIS A O 1
ATOM 657 N N . MET A 1 87 ? 10.748 -5.475 5.169 1.00 95.56 87 MET A N 1
ATOM 658 C CA . MET A 1 87 ? 12.101 -4.995 4.847 1.00 95.56 87 MET A CA 1
ATOM 659 C C . MET A 1 87 ? 12.351 -3.541 5.279 1.00 95.56 87 MET A C 1
ATOM 661 O O . MET A 1 87 ? 13.500 -3.141 5.458 1.00 95.56 87 MET A O 1
ATOM 665 N N . ARG A 1 88 ? 11.300 -2.742 5.529 1.00 94.06 88 ARG A N 1
ATOM 666 C CA . ARG A 1 88 ? 11.452 -1.373 6.056 1.00 94.06 88 ARG A CA 1
ATOM 667 C C . ARG A 1 88 ? 12.233 -1.328 7.372 1.00 94.06 88 ARG A C 1
ATOM 669 O O . ARG A 1 88 ? 12.882 -0.333 7.640 1.00 94.06 88 ARG A O 1
ATOM 676 N N . ARG A 1 89 ? 12.192 -2.397 8.176 1.00 91.31 89 ARG A N 1
ATOM 677 C CA . ARG A 1 89 ? 12.924 -2.477 9.452 1.00 91.31 89 ARG A CA 1
ATOM 678 C C . ARG A 1 89 ? 14.440 -2.427 9.273 1.00 91.31 89 ARG A C 1
ATOM 680 O O . ARG A 1 89 ? 15.137 -2.063 10.206 1.00 91.31 89 ARG A O 1
ATOM 687 N N . GLU A 1 90 ? 14.926 -2.825 8.102 1.00 93.31 90 GLU A N 1
ATOM 688 C CA . GLU A 1 90 ? 16.349 -2.826 7.767 1.00 93.31 90 GLU A CA 1
ATOM 689 C C . GLU A 1 90 ? 16.734 -1.617 6.905 1.00 93.31 90 GLU A C 1
ATOM 691 O O . GLU A 1 90 ? 17.842 -1.102 7.018 1.00 93.31 90 GLU A O 1
ATOM 696 N N . HIS A 1 91 ? 15.833 -1.162 6.029 1.00 92.19 91 HIS A N 1
ATOM 697 C CA . HIS A 1 91 ? 16.170 -0.168 5.005 1.00 92.19 91 HIS A CA 1
ATOM 698 C C . HIS A 1 91 ? 15.591 1.230 5.241 1.00 92.19 91 HIS A C 1
ATOM 700 O O . HIS A 1 91 ? 16.034 2.175 4.588 1.00 92.19 91 HIS A O 1
ATOM 706 N N . TYR A 1 92 ? 14.591 1.385 6.112 1.00 91.62 92 TYR A N 1
ATOM 707 C CA . TYR A 1 92 ? 14.025 2.696 6.415 1.00 91.62 92 TYR A CA 1
ATOM 708 C C . TYR A 1 92 ? 14.855 3.368 7.519 1.00 91.62 92 TYR A C 1
ATOM 710 O O . TYR A 1 92 ? 15.072 2.738 8.554 1.00 91.62 92 TYR A O 1
ATOM 718 N N . PRO A 1 93 ? 15.343 4.609 7.322 1.00 92.88 93 PRO A N 1
ATOM 719 C CA . PRO A 1 93 ? 16.180 5.277 8.313 1.00 92.88 93 PRO A CA 1
ATOM 720 C C . PRO A 1 93 ? 15.498 5.373 9.678 1.00 92.88 93 PRO A C 1
ATOM 722 O O . PRO A 1 93 ? 14.352 5.807 9.763 1.00 92.88 93 PRO A O 1
ATOM 725 N N . GLU A 1 94 ? 16.220 5.012 10.738 1.00 91.06 94 GLU A N 1
ATOM 726 C CA . GLU A 1 94 ? 15.688 4.945 12.107 1.00 91.06 94 GLU A CA 1
ATOM 727 C C . GLU A 1 94 ? 15.062 6.272 12.556 1.00 91.06 94 GLU A C 1
ATOM 729 O O . GLU A 1 94 ? 13.927 6.285 13.019 1.00 91.06 94 GLU A O 1
ATOM 734 N N . PHE A 1 95 ? 15.731 7.400 12.285 1.00 91.50 95 PHE A N 1
ATOM 735 C CA . PHE A 1 95 ? 15.207 8.728 12.625 1.00 91.50 95 PHE A CA 1
ATOM 736 C C . PHE A 1 95 ? 13.857 9.040 11.952 1.00 91.50 95 PHE A C 1
ATOM 738 O O . PHE A 1 95 ? 13.008 9.697 12.543 1.00 91.50 95 PHE A O 1
ATOM 745 N N . LEU A 1 96 ? 13.623 8.538 10.731 1.00 91.06 96 LEU A N 1
ATOM 746 C CA . LEU A 1 96 ? 12.328 8.682 10.062 1.00 91.06 96 LEU A CA 1
ATOM 747 C C . LEU A 1 96 ? 11.306 7.679 10.587 1.00 91.06 96 LEU A C 1
ATOM 749 O O . LEU A 1 96 ? 10.122 7.985 10.608 1.00 91.06 96 LEU A O 1
ATOM 753 N N . ALA A 1 97 ? 11.731 6.485 10.998 1.00 89.88 97 ALA A N 1
ATOM 754 C CA . ALA A 1 97 ? 10.833 5.474 11.545 1.00 89.88 97 ALA A CA 1
ATOM 755 C C . ALA A 1 97 ? 10.165 5.936 12.852 1.00 89.88 97 ALA A C 1
ATOM 757 O O . ALA A 1 97 ? 9.026 5.547 13.112 1.00 89.88 97 ALA A O 1
ATOM 758 N N . GLU A 1 98 ? 10.854 6.762 13.644 1.00 87.81 98 GLU A N 1
ATOM 759 C CA . GLU A 1 98 ? 10.325 7.363 14.873 1.00 87.81 98 GLU A CA 1
ATOM 760 C C . GLU A 1 98 ? 9.352 8.516 14.592 1.00 87.81 98 GLU A C 1
ATOM 762 O O . GLU A 1 98 ? 8.270 8.566 15.178 1.00 87.81 98 GLU A O 1
ATOM 767 N N . GLU A 1 99 ? 9.707 9.428 13.682 1.00 90.44 99 GLU A N 1
ATOM 768 C CA . GLU A 1 99 ? 8.890 10.610 13.374 1.00 90.44 99 GLU A CA 1
ATOM 769 C C . GLU A 1 99 ? 7.718 10.307 12.430 1.00 90.44 99 GLU A C 1
ATOM 771 O O . GLU A 1 99 ? 6.650 10.910 12.526 1.00 90.44 99 GLU A O 1
ATOM 776 N N . THR A 1 100 ? 7.919 9.414 11.462 1.00 88.12 100 THR A N 1
ATOM 777 C CA . THR A 1 100 ? 6.979 9.103 10.376 1.00 88.12 100 THR A CA 1
ATOM 778 C C . THR A 1 100 ? 7.049 7.610 10.033 1.00 88.12 100 THR A C 1
ATOM 780 O O . THR A 1 100 ? 7.628 7.212 9.017 1.00 88.12 100 THR A O 1
ATOM 783 N N . PRO A 1 101 ? 6.472 6.737 10.875 1.00 90.44 101 PRO A N 1
ATOM 784 C CA . PRO A 1 101 ? 6.480 5.306 10.616 1.00 90.44 101 PRO A CA 1
ATOM 785 C C . PRO A 1 101 ? 5.722 4.985 9.325 1.00 90.44 101 PRO A C 1
ATOM 787 O O . PRO A 1 101 ? 4.560 5.352 9.168 1.00 90.44 101 PRO A O 1
ATOM 790 N N . LEU A 1 102 ? 6.360 4.244 8.415 1.00 93.88 102 LEU A N 1
ATOM 791 C CA . LEU A 1 102 ? 5.680 3.727 7.227 1.00 93.88 102 LEU A CA 1
ATOM 792 C C . LEU A 1 102 ? 4.689 2.624 7.611 1.00 93.88 102 LEU A C 1
ATOM 794 O O . LEU A 1 102 ? 5.068 1.656 8.286 1.00 93.88 102 LEU A O 1
ATOM 798 N N . GLY A 1 103 ? 3.468 2.734 7.092 1.00 94.88 103 GLY A N 1
ATOM 799 C CA . GLY A 1 103 ? 2.434 1.704 7.096 1.00 94.88 103 GLY A CA 1
ATOM 800 C C . GLY A 1 103 ? 2.429 0.852 5.819 1.00 94.88 103 GLY A C 1
ATOM 801 O O . GLY A 1 103 ? 3.105 1.135 4.823 1.00 94.88 103 GLY A O 1
ATOM 802 N N . LEU A 1 104 ? 1.642 -0.228 5.827 1.00 97.25 104 LEU A N 1
ATOM 803 C CA . LEU A 1 104 ? 1.505 -1.139 4.680 1.00 97.25 104 LEU A CA 1
ATOM 804 C C . LEU A 1 104 ? 0.985 -0.411 3.428 1.00 97.25 104 LEU A C 1
ATOM 806 O O . LEU A 1 104 ? 1.388 -0.715 2.300 1.00 97.25 104 LEU A O 1
ATOM 810 N N . HIS A 1 105 ? 0.101 0.567 3.631 1.00 96.06 105 HIS A N 1
ATOM 811 C CA . HIS A 1 105 ? -0.474 1.383 2.566 1.00 96.06 105 HIS A CA 1
ATOM 812 C C . HIS A 1 105 ? 0.571 2.273 1.888 1.00 96.06 105 HIS A C 1
ATOM 814 O O . HIS A 1 105 ? 0.571 2.352 0.659 1.00 96.06 105 HIS A O 1
ATOM 820 N N . ASP A 1 106 ? 1.512 2.850 2.640 1.00 95.88 106 ASP A N 1
ATOM 821 C CA . ASP A 1 106 ? 2.594 3.668 2.078 1.00 95.88 106 ASP A CA 1
ATOM 822 C C . ASP A 1 106 ? 3.458 2.849 1.126 1.00 95.88 106 ASP A C 1
ATOM 824 O O . ASP A 1 106 ? 3.728 3.260 -0.003 1.00 95.88 106 ASP A O 1
ATOM 828 N N . VAL A 1 107 ? 3.817 1.630 1.531 1.00 97.06 107 VAL A N 1
ATOM 829 C CA . VAL A 1 107 ? 4.569 0.701 0.679 1.00 97.06 107 VAL A CA 1
ATOM 830 C C . VAL A 1 107 ? 3.768 0.332 -0.572 1.00 97.06 107 VAL A C 1
ATOM 832 O O . VAL A 1 107 ? 4.315 0.317 -1.677 1.00 97.06 107 VAL A O 1
ATOM 835 N N . GLN A 1 108 ? 2.459 0.093 -0.440 1.00 97.38 108 GLN A N 1
ATOM 836 C CA . GLN A 1 108 ? 1.587 -0.167 -1.587 1.00 97.38 108 GLN A CA 1
ATOM 837 C C . GLN A 1 108 ? 1.573 1.016 -2.567 1.00 97.38 108 GLN A C 1
ATOM 839 O O . GLN A 1 108 ? 1.645 0.800 -3.784 1.00 97.38 108 GLN A O 1
ATOM 844 N N . PHE A 1 109 ? 1.491 2.250 -2.069 1.00 96.44 109 PHE A N 1
ATOM 845 C CA . PHE A 1 109 ? 1.553 3.456 -2.891 1.00 96.44 109 PHE A CA 1
ATOM 846 C C . PHE A 1 109 ? 2.915 3.609 -3.570 1.00 96.44 109 PHE A C 1
ATOM 848 O O . PHE A 1 109 ? 2.969 3.799 -4.787 1.00 96.44 109 PHE A O 1
ATOM 855 N N . GLN A 1 110 ? 4.010 3.416 -2.835 1.00 96.88 110 GLN A N 1
ATOM 856 C CA . GLN A 1 110 ? 5.360 3.506 -3.387 1.00 96.88 110 GLN A CA 1
ATOM 857 C C . GLN A 1 110 ? 5.630 2.452 -4.465 1.00 96.88 110 GLN A C 1
ATOM 859 O O . GLN A 1 110 ? 6.285 2.759 -5.455 1.00 96.88 110 GLN A O 1
ATOM 864 N N . LEU A 1 111 ? 5.059 1.246 -4.375 1.00 97.94 111 LEU A N 1
ATOM 865 C CA . LEU A 1 111 ? 5.145 0.253 -5.456 1.00 97.94 111 LEU A CA 1
ATOM 866 C C . LEU A 1 111 ? 4.464 0.727 -6.752 1.00 97.94 111 LEU A C 1
ATOM 868 O O . LEU A 1 111 ? 4.938 0.423 -7.850 1.00 97.94 111 LEU A O 1
ATOM 872 N N . CYS A 1 112 ? 3.364 1.478 -6.644 1.00 96.31 112 CYS A N 1
ATOM 873 C CA . CYS A 1 112 ? 2.704 2.091 -7.797 1.00 96.31 112 CYS A CA 1
ATOM 874 C C . CYS A 1 112 ? 3.586 3.178 -8.432 1.00 96.31 112 CYS A C 1
ATOM 876 O O . CYS A 1 112 ? 3.762 3.190 -9.654 1.00 96.31 112 CYS A O 1
ATOM 878 N N . GLU A 1 113 ? 4.161 4.063 -7.614 1.00 96.62 113 GLU A N 1
ATOM 879 C CA . GLU A 1 113 ? 5.052 5.131 -8.085 1.00 96.62 113 GLU A CA 1
ATOM 880 C C . GLU A 1 113 ? 6.365 4.586 -8.648 1.00 96.62 113 GLU A C 1
ATOM 882 O O . GLU A 1 113 ? 6.826 5.044 -9.692 1.00 96.62 113 GLU A O 1
ATOM 887 N N . PHE A 1 114 ? 6.912 3.532 -8.047 1.00 96.81 114 PHE A N 1
ATOM 888 C CA . PHE A 1 114 ? 8.071 2.810 -8.554 1.00 96.81 114 PHE A CA 1
ATOM 889 C C . PHE A 1 114 ? 7.835 2.267 -9.970 1.00 96.81 114 PHE A C 1
ATOM 891 O O . PHE A 1 114 ? 8.657 2.487 -10.865 1.00 96.81 114 PHE A O 1
ATOM 898 N N . ASP A 1 115 ? 6.689 1.618 -10.219 1.00 96.12 115 ASP A N 1
ATOM 899 C CA . ASP A 1 115 ? 6.332 1.186 -11.574 1.00 96.12 115 ASP A CA 1
ATOM 900 C C . ASP A 1 115 ? 6.186 2.375 -12.534 1.00 96.12 115 ASP A C 1
ATOM 902 O O . ASP A 1 115 ? 6.709 2.321 -13.649 1.00 96.12 115 ASP A O 1
ATOM 906 N N . LYS A 1 116 ? 5.520 3.464 -12.125 1.00 93.50 116 LYS A N 1
ATOM 907 C CA . LYS A 1 116 ? 5.382 4.674 -12.958 1.00 93.50 116 LYS A CA 1
ATOM 908 C C . LYS A 1 116 ? 6.744 5.270 -13.320 1.00 93.50 116 LYS A C 1
ATOM 910 O O . LYS A 1 116 ? 6.962 5.574 -14.495 1.00 93.50 116 LYS A O 1
ATOM 915 N N . TYR A 1 117 ? 7.651 5.391 -12.350 1.00 94.69 117 TYR A N 1
ATOM 916 C CA . TYR A 1 117 ? 9.011 5.885 -12.552 1.00 94.69 117 TYR A CA 1
ATOM 917 C C . TYR A 1 117 ? 9.761 5.025 -13.569 1.00 94.69 117 TYR A C 1
ATOM 919 O O . TYR A 1 117 ? 10.271 5.547 -14.560 1.00 94.69 117 TYR A O 1
ATOM 927 N N . LEU A 1 118 ? 9.774 3.701 -13.385 1.00 95.25 118 LEU A N 1
ATOM 928 C CA . LEU A 1 118 ? 10.480 2.799 -14.294 1.00 95.25 118 LEU A CA 1
ATOM 929 C C . LEU A 1 118 ? 9.872 2.784 -15.694 1.00 95.25 118 LEU A C 1
ATOM 931 O O . LEU A 1 118 ? 10.609 2.735 -16.677 1.00 95.25 118 LEU A O 1
ATOM 935 N N . ARG A 1 119 ? 8.547 2.894 -15.816 1.00 92.94 119 ARG A N 1
ATOM 936 C CA . ARG A 1 119 ? 7.906 3.071 -17.121 1.00 92.94 119 ARG A CA 1
ATOM 937 C C . ARG A 1 119 ? 8.360 4.349 -17.815 1.00 92.94 119 ARG A C 1
ATOM 939 O O . ARG A 1 119 ? 8.669 4.298 -18.999 1.00 92.94 119 ARG A O 1
ATOM 946 N N . GLY A 1 120 ? 8.446 5.462 -17.088 1.00 91.81 120 GLY A N 1
ATOM 947 C CA . GLY A 1 120 ? 8.986 6.713 -17.621 1.00 91.81 120 GLY A CA 1
ATOM 948 C C . GLY A 1 120 ? 10.438 6.587 -18.052 1.00 91.81 120 GLY A C 1
ATOM 949 O O . GLY A 1 120 ? 10.776 6.932 -19.180 1.00 91.81 120 GLY A O 1
ATOM 950 N N . LYS A 1 121 ? 11.273 6.014 -17.183 1.00 93.12 121 LYS A N 1
ATO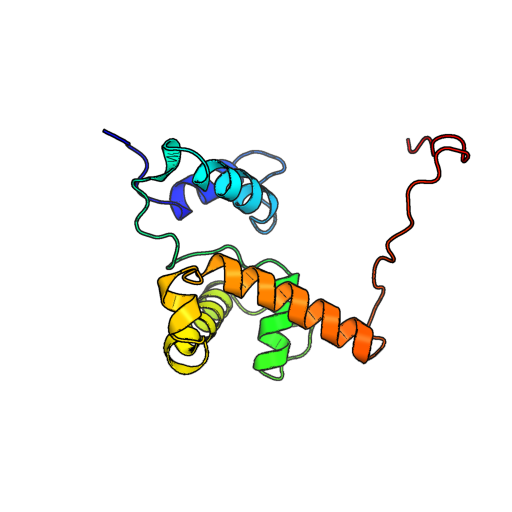M 951 C CA . LYS A 1 121 ? 12.701 5.794 -17.430 1.00 93.12 121 LYS A CA 1
ATOM 952 C C . LYS A 1 121 ? 12.965 4.914 -18.654 1.00 93.12 121 LYS A C 1
ATOM 954 O O . LYS A 1 121 ? 13.924 5.155 -19.376 1.00 93.12 121 LYS A O 1
ATOM 959 N N . HIS A 1 122 ? 12.133 3.898 -18.881 1.00 92.81 122 HIS A N 1
ATOM 960 C CA . HIS A 1 122 ? 12.306 2.929 -19.966 1.00 92.81 122 HIS A CA 1
ATOM 961 C C . HIS A 1 122 ? 11.412 3.185 -21.189 1.00 92.81 122 HIS A C 1
ATOM 963 O O . HIS A 1 122 ? 11.396 2.362 -22.100 1.00 92.81 122 HIS A O 1
ATOM 969 N N . GLY A 1 123 ? 10.639 4.276 -21.215 1.00 89.31 123 GLY A N 1
ATOM 970 C CA . GLY A 1 123 ? 9.709 4.566 -22.314 1.00 89.31 123 GLY A CA 1
ATOM 971 C C . GLY A 1 123 ? 8.584 3.531 -22.480 1.00 89.31 123 GLY A C 1
ATOM 972 O O . GLY A 1 123 ? 8.108 3.304 -23.589 1.00 89.31 123 GLY A O 1
ATOM 973 N N . GLN A 1 124 ? 8.163 2.868 -21.399 1.00 88.38 124 GLN A N 1
ATOM 974 C CA . GLN A 1 124 ? 7.157 1.803 -21.429 1.00 88.38 124 GLN A CA 1
ATOM 975 C C . GLN A 1 124 ? 5.747 2.353 -21.168 1.00 88.38 124 GLN A C 1
ATOM 977 O O . GLN A 1 124 ? 5.384 2.669 -20.034 1.00 88.38 124 GLN A O 1
ATOM 982 N N . GLY A 1 125 ? 4.908 2.382 -22.202 1.00 79.62 125 GLY A N 1
ATOM 983 C CA . GLY A 1 125 ? 3.507 2.796 -22.091 1.00 79.62 125 GLY A CA 1
ATOM 984 C C . GLY A 1 125 ? 3.314 4.311 -21.954 1.00 79.62 125 GLY A C 1
ATOM 985 O O . GLY A 1 125 ? 4.259 5.096 -21.951 1.00 79.62 125 GLY A O 1
ATOM 986 N N . ARG A 1 126 ? 2.050 4.741 -21.868 1.00 75.00 126 ARG A N 1
ATOM 987 C CA . ARG A 1 126 ? 1.697 6.167 -21.842 1.00 75.00 126 ARG A CA 1
ATOM 988 C C . ARG A 1 126 ? 1.698 6.701 -20.410 1.00 75.00 126 ARG A C 1
ATOM 990 O O . ARG A 1 126 ? 0.827 6.348 -19.615 1.00 75.00 126 ARG A O 1
ATOM 997 N N . LEU A 1 127 ? 2.641 7.583 -20.087 1.00 76.19 127 LEU A N 1
ATOM 998 C CA . LEU A 1 127 ? 2.546 8.416 -18.889 1.00 76.19 127 LEU A CA 1
ATOM 999 C C . LEU A 1 127 ? 1.565 9.562 -19.147 1.00 76.19 127 LEU A C 1
ATOM 1001 O O . LEU A 1 127 ? 1.638 10.227 -20.181 1.00 76.19 127 LEU A O 1
ATOM 1005 N N . ARG A 1 128 ? 0.634 9.800 -18.216 1.00 75.69 128 ARG A N 1
ATOM 1006 C CA . ARG A 1 128 ? -0.174 11.024 -18.254 1.00 75.69 128 ARG A CA 1
ATOM 1007 C C . ARG A 1 128 ? 0.750 12.193 -17.929 1.00 75.69 128 ARG A C 1
ATOM 1009 O O . ARG A 1 128 ? 1.338 12.228 -16.853 1.00 75.69 128 ARG A O 1
ATOM 1016 N N . ARG A 1 129 ? 0.890 13.122 -18.870 1.00 76.25 129 ARG A N 1
ATOM 1017 C CA . ARG A 1 129 ? 1.619 14.369 -18.653 1.00 76.25 129 ARG A CA 1
ATOM 1018 C C . ARG A 1 129 ? 0.704 15.326 -17.898 1.00 76.25 129 ARG A C 1
ATOM 1020 O O . ARG A 1 129 ? -0.445 15.496 -18.298 1.00 76.25 129 ARG A O 1
ATOM 1027 N N . PHE A 1 130 ? 1.207 15.928 -16.825 1.00 81.25 130 PHE A N 1
ATOM 1028 C CA . PHE A 1 130 ? 0.528 17.062 -16.211 1.00 81.25 130 PHE A CA 1
ATOM 1029 C C . PHE A 1 130 ? 0.482 18.202 -17.229 1.00 81.25 130 PHE A C 1
ATOM 1031 O O . PHE A 1 130 ? 1.516 18.593 -17.775 1.00 81.25 130 PHE A O 1
ATOM 1038 N N . VAL A 1 131 ? -0.722 18.686 -17.507 1.00 81.81 131 VAL A N 1
ATOM 1039 C CA . VAL A 1 131 ? -0.952 19.895 -18.289 1.00 81.81 131 VAL A CA 1
ATOM 1040 C C . VAL A 1 131 ? -1.515 20.906 -17.294 1.00 81.81 131 VAL A C 1
ATOM 1042 O O . VAL A 1 131 ? -2.585 20.636 -16.743 1.00 81.81 131 VAL A O 1
ATOM 1045 N N . PRO A 1 132 ? -0.788 21.996 -16.984 1.00 84.25 132 PRO A N 1
ATOM 1046 C CA . PRO A 1 132 ? -1.297 23.039 -16.107 1.00 84.25 132 PRO A CA 1
ATOM 1047 C C . PRO A 1 132 ? -2.639 23.553 -16.621 1.00 84.25 132 PRO A C 1
ATOM 1049 O O . PRO A 1 132 ? -2.834 23.667 -17.830 1.00 84.25 132 PRO A O 1
ATOM 1052 N N . PHE A 1 133 ? -3.553 23.856 -15.704 1.00 82.19 133 PHE A N 1
ATOM 1053 C CA . PHE A 1 133 ? -4.797 24.515 -16.072 1.00 82.19 133 PHE A CA 1
ATOM 1054 C C . PHE A 1 133 ? -4.478 25.899 -16.642 1.00 82.19 133 PHE A C 1
ATOM 1056 O O . PHE A 1 133 ? -3.876 26.726 -15.956 1.00 82.19 133 PHE A O 1
ATOM 1063 N N . ASP A 1 134 ? -4.878 26.131 -17.888 1.00 82.94 134 ASP A N 1
ATOM 1064 C CA . ASP A 1 134 ? -4.817 27.444 -18.509 1.00 82.94 134 ASP A CA 1
ATOM 1065 C C . ASP A 1 134 ? -6.191 28.105 -18.389 1.00 82.94 134 ASP A C 1
ATOM 1067 O O . ASP A 1 134 ? -7.143 27.726 -19.068 1.00 82.94 134 ASP A O 1
ATOM 1071 N N . ALA A 1 135 ? -6.295 29.098 -17.503 1.00 78.62 135 ALA A N 1
ATOM 1072 C CA . ALA A 1 135 ? -7.527 29.852 -17.287 1.00 78.62 135 ALA A CA 1
ATOM 1073 C C . ALA A 1 135 ? -7.955 30.684 -18.512 1.00 78.62 135 ALA A C 1
ATOM 1075 O O . ALA A 1 135 ? -9.075 31.196 -18.533 1.00 78.62 135 ALA A O 1
ATOM 1076 N N . SER A 1 136 ? -7.074 30.842 -19.507 1.00 81.88 136 SER A N 1
ATOM 1077 C CA . SER A 1 136 ? -7.378 31.502 -20.777 1.00 81.88 136 SER A CA 1
ATOM 1078 C C . SER A 1 136 ? -7.943 30.550 -21.839 1.00 81.88 136 SER A C 1
ATOM 1080 O O . SER A 1 136 ? -8.532 31.021 -22.814 1.00 81.88 136 SER A O 1
ATOM 1082 N N . GLU A 1 137 ? -7.842 29.226 -21.649 1.00 75.56 137 GLU A N 1
ATOM 1083 C CA . GLU A 1 137 ? -8.508 28.258 -22.521 1.00 75.56 137 GLU A CA 1
ATOM 1084 C C . GLU A 1 137 ? -9.996 28.140 -22.144 1.00 75.56 137 GLU A C 1
ATOM 1086 O O . GLU A 1 137 ? -10.335 27.963 -20.968 1.00 75.56 137 GLU A O 1
ATOM 1091 N N . PRO A 1 138 ? -10.925 28.199 -23.118 1.00 68.06 138 PRO A N 1
ATOM 1092 C CA . PRO A 1 138 ? -12.329 27.938 -22.840 1.00 68.06 138 PRO A CA 1
ATOM 1093 C C . PRO A 1 138 ? -12.468 26.532 -22.248 1.00 68.06 138 PRO A C 1
ATOM 1095 O O . PRO A 1 138 ? -11.927 25.568 -22.793 1.00 68.06 138 PRO A O 1
ATOM 1098 N N . ALA A 1 139 ? -13.190 26.424 -21.127 1.00 64.94 139 ALA A N 1
ATOM 1099 C CA . ALA A 1 139 ? -13.380 25.168 -20.408 1.00 64.94 139 ALA A CA 1
ATOM 1100 C C . ALA A 1 139 ? -13.752 24.044 -21.385 1.00 64.94 139 ALA A C 1
ATOM 1102 O O . ALA A 1 139 ? -14.756 24.145 -22.100 1.00 64.94 139 ALA A O 1
ATOM 1103 N N . ARG A 1 140 ? -12.940 22.979 -21.427 1.00 62.91 140 ARG A N 1
ATOM 1104 C CA . ARG A 1 140 ? -13.252 21.784 -22.215 1.00 62.91 140 ARG A CA 1
ATOM 1105 C C . ARG A 1 140 ? -14.563 21.216 -21.682 1.00 62.91 140 ARG A C 1
ATOM 1107 O O . ARG A 1 140 ? -14.594 20.614 -20.614 1.00 62.91 140 ARG A O 1
ATOM 1114 N N . ARG A 1 141 ? -15.656 21.461 -22.40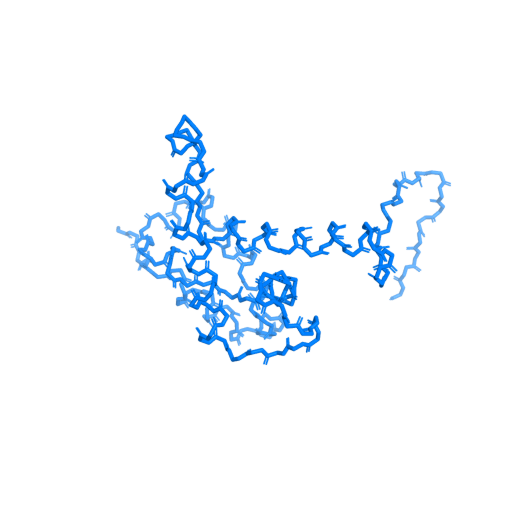6 1.00 51.22 141 ARG A N 1
ATOM 1115 C CA . ARG A 1 141 ? -16.926 20.766 -22.200 1.00 51.22 141 ARG A CA 1
ATOM 1116 C C . ARG A 1 141 ? -16.702 19.317 -22.613 1.00 51.22 141 ARG A C 1
ATOM 1118 O O . ARG A 1 141 ? -16.739 19.015 -23.801 1.00 51.22 141 ARG A O 1
ATOM 1125 N N . GLU A 1 142 ? -16.422 18.448 -21.654 1.00 50.34 142 GLU A N 1
ATOM 1126 C CA . GLU A 1 142 ? -16.538 17.008 -21.866 1.00 50.34 142 GLU A CA 1
ATOM 1127 C C . GLU A 1 142 ? -17.967 16.590 -21.480 1.00 50.34 142 GLU A C 1
ATOM 1129 O O . GLU A 1 142 ? -18.454 16.951 -20.408 1.00 50.34 142 GLU A O 1
ATOM 1134 N N . LEU A 1 143 ? -18.643 15.958 -22.449 1.00 35.91 143 LEU A N 1
ATOM 1135 C CA . LEU A 1 143 ? -19.977 15.349 -22.378 1.00 35.91 143 LEU A CA 1
ATOM 1136 C C . LEU A 1 143 ? -19.985 14.119 -21.466 1.00 35.91 143 LEU A C 1
ATOM 1138 O O . LEU A 1 143 ? -18.975 13.379 -21.494 1.00 35.91 143 LEU A O 1
#

Radius of gyration: 17.86 Å; chains: 1; bounding box: 38×46×45 Å

InterPro domains:
  IPR040684 5-hmdU DNA kinase, helical domain [PF18723] (5-124)

Foldseek 3Di:
DQPAAAPVVQLVVQLVDPPCVPLSPNSNVVSVVVVVDPNRVNYDCQQPDDRQDLLLQLLLCVVVVHDSPDDDDPVVSSVSLSVQLVCCVVVPDPVCCVVPNDGSVNSSVVSSVNSLVVCVVVVNDDDDDDDDDDPPDDPPPDD

Secondary structure (DSSP, 8-state):
------HHHHHHHHHTSTTT-TTSHHHHHHHHHHTTSGGGTT-S-TTT-----HHHHHHHHHHTT--TT----HHHHHHHHHHHHHHHHHHS-HHHHHHSPPPHHHHHHHHHHHHHHHHHHTT-S-PPPP----TTSPP----